Protein AF-A0A0K2SZH7-F1 (afdb_monomer_lite)

Organism: Lepeophtheirus salmonis (NCBI:txid72036)

Foldseek 3Di:
DVVVVVVVVVVVVVVVVVVVVVVVVVVVVVVVVVVVVVVVLLVFADWDFAADDDDPDPDAQAGPDIPDGRVVQADRRRNGGHRNDDDDDDDDDDDPDQWDFDDDPNHTPDIDHD

InterPro domains:
  IPR001073 C1q domain [PF00386] (51-101)
  IPR001073 C1q domain [PS50871] (40-114)
  IPR008983 Tumour necrosis factor-like domain superfamily [G3DSA:2.60.120.40] (30-111)
  IPR008983 Tumour necrosis factor-like domain superfamily [SSF49842] (45-97)

Radius of gyration: 28.58 Å; chains: 1; bounding box: 53×20×89 Å

pLDDT: mean 88.69, std 11.07, range [46.94, 97.81]

Structure (mmCIF, N/CA/C/O backbone):
data_AF-A0A0K2SZH7-F1
#
_entry.id   AF-A0A0K2SZH7-F1
#
loop_
_atom_site.group_PDB
_atom_site.id
_atom_site.type_symbol
_atom_site.label_atom_id
_atom_site.label_alt_id
_atom_site.label_comp_id
_atom_site.label_asym_id
_atom_site.label_entity_id
_atom_site.label_seq_id
_atom_site.pdbx_PDB_ins_code
_atom_site.Cartn_x
_atom_site.Cartn_y
_atom_site.Cartn_z
_atom_site.occupancy
_atom_site.B_iso_or_equiv
_atom_site.auth_seq_id
_atom_site.auth_comp_id
_atom_site.auth_asym_id
_atom_site.auth_atom_id
_atom_site.pdbx_PDB_model_num
ATOM 1 N N . MET A 1 1 ? -30.361 9.776 62.355 1.00 68.00 1 MET A N 1
ATOM 2 C CA . MET A 1 1 ? -29.701 8.596 61.750 1.00 68.00 1 MET A CA 1
ATOM 3 C C . MET A 1 1 ? -30.313 8.235 60.399 1.00 68.00 1 MET A C 1
ATOM 5 O O . MET A 1 1 ? -29.554 8.017 59.464 1.00 68.00 1 MET A O 1
ATOM 9 N N . ASP A 1 2 ? -31.639 8.270 60.244 1.00 86.50 2 ASP A N 1
ATOM 10 C CA . ASP A 1 2 ? -32.319 7.817 59.011 1.00 86.50 2 ASP A CA 1
ATOM 11 C C . ASP A 1 2 ? -32.003 8.641 57.754 1.00 86.50 2 ASP A C 1
ATOM 13 O O . ASP A 1 2 ? -31.808 8.087 56.674 1.00 86.50 2 ASP A O 1
ATOM 17 N N . SER A 1 3 ? -31.851 9.961 57.897 1.00 88.44 3 SER A N 1
ATOM 18 C CA . SER A 1 3 ? -31.442 10.850 56.794 1.00 88.44 3 SER A CA 1
ATOM 19 C C . SER A 1 3 ? -30.047 10.502 56.247 1.00 88.44 3 SER A C 1
ATOM 21 O O . SER A 1 3 ? -29.835 10.450 55.036 1.00 88.44 3 SER A O 1
ATOM 23 N N . VAL A 1 4 ? -29.106 10.153 57.133 1.00 93.31 4 VAL A N 1
ATOM 24 C CA . VAL A 1 4 ? -27.748 9.749 56.736 1.00 93.31 4 VAL A CA 1
ATOM 25 C C . VAL A 1 4 ? -27.783 8.416 55.987 1.00 93.31 4 VAL A C 1
ATOM 27 O O . VAL A 1 4 ? -27.143 8.279 54.946 1.00 93.31 4 VAL A O 1
ATOM 30 N N . LEU A 1 5 ? -28.573 7.452 56.466 1.00 94.19 5 LEU A N 1
ATOM 31 C CA . LEU A 1 5 ? -28.715 6.145 55.825 1.00 94.19 5 LEU A CA 1
ATOM 32 C C . LEU A 1 5 ? -29.365 6.250 54.433 1.00 94.19 5 LEU A C 1
ATOM 34 O O . LEU A 1 5 ? -28.914 5.600 53.488 1.00 94.19 5 LEU A O 1
ATOM 38 N N . SER A 1 6 ? -30.373 7.114 54.281 1.00 93.69 6 SER A N 1
ATOM 39 C CA . SER A 1 6 ? -31.002 7.410 52.987 1.00 93.69 6 SER A CA 1
ATOM 40 C C . SER A 1 6 ? -29.993 7.960 51.974 1.00 93.69 6 SER A C 1
ATOM 42 O O . SER A 1 6 ? -29.902 7.459 50.850 1.00 93.69 6 SER A O 1
ATOM 44 N N . ASN A 1 7 ? -29.171 8.928 52.389 1.00 95.81 7 ASN A N 1
ATOM 45 C CA . ASN A 1 7 ? -28.148 9.522 51.528 1.00 95.81 7 ASN A CA 1
ATOM 46 C C . ASN A 1 7 ? -27.097 8.492 51.090 1.00 95.81 7 ASN A C 1
ATOM 48 O O . ASN A 1 7 ? -26.725 8.446 49.918 1.00 95.81 7 ASN A O 1
ATOM 52 N N . VAL A 1 8 ? -26.655 7.616 52.000 1.00 96.50 8 VAL A N 1
ATOM 53 C CA . VAL A 1 8 ? -25.706 6.536 51.677 1.00 96.50 8 VAL A CA 1
ATOM 54 C C . VAL A 1 8 ? -26.286 5.587 50.623 1.00 96.50 8 VAL A C 1
ATOM 56 O O . VAL A 1 8 ? -25.605 5.254 49.650 1.00 96.50 8 VAL A O 1
ATOM 59 N N . ASN A 1 9 ? -27.553 5.193 50.756 1.00 95.44 9 ASN A N 1
ATOM 60 C CA . ASN A 1 9 ? -28.218 4.317 49.788 1.00 95.44 9 ASN A CA 1
ATOM 61 C C . ASN A 1 9 ? -28.370 4.980 48.411 1.00 95.44 9 ASN A C 1
ATOM 63 O O . ASN A 1 9 ? -28.159 4.338 47.375 1.00 95.44 9 ASN A O 1
ATOM 67 N N . GLN A 1 10 ? -28.695 6.274 48.388 1.00 96.06 10 GLN A N 1
ATOM 68 C CA . GLN A 1 10 ? -28.781 7.043 47.151 1.00 96.06 10 GLN A CA 1
ATOM 69 C C . GLN A 1 10 ? -27.419 7.136 46.448 1.00 96.06 10 GLN A C 1
ATOM 71 O O . GLN A 1 10 ? -27.320 6.802 45.265 1.00 96.06 10 GLN A O 1
ATOM 76 N N . LEU A 1 11 ? -26.353 7.467 47.181 1.00 96.38 11 LEU A N 1
ATOM 77 C CA . LEU A 1 11 ? -24.989 7.531 46.646 1.00 96.38 11 LEU A CA 1
ATOM 78 C C . LEU A 1 11 ? -24.521 6.182 46.086 1.00 96.38 11 LEU A C 1
ATOM 80 O O . LEU A 1 11 ? -23.883 6.118 45.034 1.00 96.38 11 LEU A O 1
ATOM 84 N N . GLN A 1 12 ? -24.873 5.073 46.737 1.00 96.69 12 GLN A N 1
ATOM 85 C CA . GLN A 1 12 ? -24.572 3.739 46.215 1.00 96.69 12 GLN A CA 1
ATOM 86 C C . GLN A 1 12 ? -25.313 3.448 44.903 1.00 96.69 12 GLN A C 1
ATOM 88 O O . GLN A 1 12 ? -24.746 2.836 43.989 1.00 96.69 12 GLN A O 1
ATOM 93 N N . LYS A 1 13 ? -26.570 3.889 44.782 1.00 97.25 13 LYS A N 1
ATOM 94 C CA . LYS A 1 13 ? -27.364 3.746 43.554 1.00 97.25 13 LYS A CA 1
ATOM 95 C C . LYS A 1 13 ? -26.763 4.561 42.407 1.00 97.25 13 LYS A C 1
ATOM 97 O O . LYS A 1 13 ? -26.618 4.035 41.300 1.00 97.25 13 LYS A O 1
ATOM 102 N N . GLU A 1 14 ? -26.362 5.797 42.680 1.00 97.56 14 GLU A N 1
ATOM 103 C CA . GLU A 1 14 ? -25.696 6.681 41.720 1.00 97.56 14 GLU A CA 1
ATOM 104 C C . GLU A 1 14 ? -24.325 6.132 41.306 1.00 97.56 14 GLU A C 1
ATOM 106 O O . GLU A 1 14 ? -24.044 6.037 40.113 1.00 97.56 14 GLU A O 1
ATOM 111 N N . SER A 1 15 ? -23.520 5.627 42.246 1.00 97.38 15 SER A N 1
ATOM 112 C CA . SER A 1 15 ? -22.238 4.972 41.947 1.00 97.38 15 SER A CA 1
ATOM 113 C C . SER A 1 15 ? -22.411 3.749 41.037 1.00 97.38 15 SER A C 1
ATOM 115 O O . SER A 1 15 ? -21.674 3.569 40.063 1.00 97.38 15 SER A O 1
ATOM 117 N N . LYS A 1 16 ? -23.435 2.919 41.284 1.00 97.56 16 LYS A N 1
ATOM 118 C CA . LYS A 1 16 ? -23.770 1.774 40.418 1.00 97.56 16 LYS A CA 1
ATOM 119 C C . LYS A 1 16 ? -24.224 2.203 39.025 1.00 97.56 16 LYS A C 1
ATOM 121 O O . LYS A 1 16 ? -24.005 1.458 38.069 1.00 97.56 16 LYS A O 1
ATOM 126 N N . LYS A 1 17 ? -24.907 3.344 38.902 1.00 97.69 17 LYS A N 1
ATOM 127 C CA . LYS A 1 17 ? -25.295 3.915 37.606 1.00 97.69 17 LYS A CA 1
ATOM 128 C C . LYS A 1 17 ? -24.064 4.442 36.867 1.00 97.69 17 LYS A C 1
ATOM 130 O O . LYS A 1 17 ? -23.777 3.954 35.783 1.00 97.69 17 LYS A O 1
ATOM 135 N N . CYS A 1 18 ? -23.258 5.274 37.519 1.00 97.31 18 CYS A N 1
ATOM 136 C CA . CYS A 1 18 ? -22.026 5.832 36.964 1.00 97.31 18 CYS A CA 1
ATOM 137 C C . CYS A 1 18 ? -21.053 4.742 36.471 1.00 97.31 18 CYS A C 1
ATOM 139 O O . CYS A 1 18 ? -20.528 4.822 35.365 1.00 97.31 18 CYS A O 1
ATOM 141 N N . LYS A 1 19 ? -20.883 3.639 37.217 1.00 97.50 19 LYS A N 1
ATOM 142 C CA . LYS A 1 19 ? -20.069 2.488 36.770 1.00 97.50 19 LYS A CA 1
ATOM 143 C C . LYS A 1 19 ? -20.627 1.756 35.545 1.00 97.50 19 LYS A C 1
ATOM 145 O O . LYS A 1 19 ? -19.880 1.057 34.861 1.00 97.50 19 LYS A O 1
ATOM 150 N N . ARG A 1 20 ? -21.939 1.804 35.305 1.00 97.31 20 ARG A N 1
ATOM 151 C CA . ARG A 1 20 ? -22.538 1.256 34.078 1.00 97.31 20 ARG A CA 1
ATOM 152 C C . ARG A 1 20 ? -22.262 2.195 32.915 1.00 97.31 20 ARG A C 1
ATOM 154 O O . ARG A 1 20 ? -21.702 1.741 31.927 1.00 97.31 20 ARG A O 1
ATOM 161 N N . ASP A 1 21 ? -22.530 3.480 33.095 1.00 97.31 21 ASP A N 1
ATOM 162 C CA . ASP A 1 21 ? -22.316 4.502 32.067 1.00 97.31 21 ASP A CA 1
ATOM 163 C C . ASP A 1 21 ? -20.838 4.548 31.632 1.00 97.31 21 ASP A C 1
ATOM 165 O O . ASP A 1 21 ? -20.540 4.515 30.443 1.00 97.31 21 ASP A O 1
ATOM 169 N N . LEU A 1 22 ? -19.894 4.457 32.579 1.00 97.38 22 LEU A N 1
ATOM 170 C CA . LEU A 1 22 ? -18.456 4.348 32.289 1.00 97.38 22 LEU A CA 1
ATOM 171 C C . LEU A 1 22 ? -18.092 3.133 31.426 1.00 97.38 22 LEU A C 1
ATOM 173 O O . LEU A 1 22 ? -17.178 3.212 30.606 1.00 97.38 22 LEU A O 1
ATOM 177 N N . ARG A 1 23 ? -18.772 1.995 31.611 1.00 97.12 23 ARG A N 1
ATOM 178 C CA . ARG A 1 23 ? -18.525 0.797 30.796 1.00 97.12 23 ARG A CA 1
ATOM 179 C C . ARG A 1 23 ? -19.015 0.988 29.368 1.00 97.12 23 ARG A C 1
ATOM 181 O O . ARG A 1 23 ? -18.296 0.599 28.455 1.00 97.12 23 ARG A O 1
ATOM 188 N N . PHE A 1 24 ? -20.176 1.615 29.190 1.00 96.69 24 PHE A N 1
ATOM 189 C CA . PHE A 1 24 ? -20.691 1.959 27.865 1.00 96.69 24 PHE A CA 1
ATOM 190 C C . PHE A 1 24 ? -19.773 2.951 27.152 1.00 96.69 24 PHE A C 1
ATOM 192 O O . PHE A 1 24 ? -19.307 2.657 26.061 1.00 96.69 24 PHE A O 1
ATOM 199 N N . ILE A 1 25 ? -19.376 4.036 27.822 1.00 97.50 25 ILE A N 1
ATOM 200 C CA . ILE A 1 25 ? -18.447 5.027 27.254 1.00 97.50 25 ILE A CA 1
ATOM 201 C C . ILE A 1 25 ? -17.121 4.374 26.839 1.00 97.50 25 ILE A C 1
ATOM 203 O O . ILE A 1 25 ? -16.552 4.704 25.800 1.00 97.50 25 ILE A O 1
ATOM 207 N N . LYS A 1 26 ? -16.609 3.430 27.637 1.00 97.81 26 LYS A N 1
ATOM 208 C CA . LYS A 1 26 ? -15.378 2.708 27.295 1.00 97.81 26 LYS A CA 1
ATOM 209 C C . LYS A 1 26 ? -15.557 1.799 26.076 1.00 97.81 26 LYS A C 1
ATOM 211 O O . LYS A 1 26 ? -14.626 1.697 25.281 1.00 97.81 26 LYS A O 1
ATOM 216 N N . ALA A 1 27 ? -16.710 1.147 25.940 1.00 97.31 27 ALA A N 1
ATOM 217 C CA . ALA A 1 27 ? -17.033 0.349 24.761 1.00 97.31 27 ALA A CA 1
ATOM 218 C C . ALA A 1 27 ? -17.108 1.238 23.510 1.00 97.31 27 ALA A C 1
ATOM 220 O O . ALA A 1 27 ? -16.348 1.011 22.572 1.00 97.31 27 ALA A O 1
ATOM 221 N N . ASP A 1 28 ? -17.878 2.327 23.564 1.00 97.25 28 ASP A N 1
ATOM 222 C CA . ASP A 1 28 ? -18.004 3.283 22.459 1.00 97.25 28 ASP A CA 1
ATOM 223 C C . ASP A 1 28 ? -16.643 3.877 22.066 1.00 97.25 28 ASP A C 1
ATOM 225 O O . ASP A 1 28 ? -16.315 3.999 20.887 1.00 97.25 28 ASP A O 1
ATOM 229 N N . SER A 1 29 ? -15.792 4.203 23.047 1.00 97.00 29 SER A N 1
ATOM 230 C CA . SER A 1 29 ? -14.440 4.709 22.787 1.00 97.00 29 SER A CA 1
ATOM 231 C C . SER A 1 29 ? -13.569 3.695 22.040 1.00 97.00 29 SER A C 1
ATOM 233 O O . SER A 1 29 ? -12.799 4.079 21.157 1.00 97.00 29 SER A O 1
ATOM 235 N N . ASN A 1 30 ? -13.682 2.407 22.369 1.00 97.25 30 ASN A N 1
ATOM 236 C CA . ASN A 1 30 ? -12.955 1.358 21.661 1.00 97.25 30 ASN A CA 1
ATOM 237 C C . ASN A 1 30 ? -13.461 1.200 20.223 1.00 97.25 30 ASN A C 1
ATOM 239 O O . ASN A 1 30 ? -12.643 1.073 19.312 1.00 97.25 30 ASN A O 1
ATOM 243 N N . ASP A 1 31 ? -14.773 1.279 20.009 1.00 96.56 31 ASP A N 1
ATOM 244 C CA . ASP A 1 31 ? -15.371 1.192 18.675 1.00 96.56 31 ASP A CA 1
ATOM 245 C C . ASP A 1 31 ? -14.969 2.386 17.800 1.00 96.56 31 ASP A C 1
ATOM 247 O O . ASP A 1 31 ? -14.574 2.213 16.643 1.00 96.56 31 ASP A O 1
ATOM 251 N N . ILE A 1 32 ? -14.958 3.595 18.370 1.00 96.38 32 ILE A N 1
ATOM 252 C CA . ILE A 1 32 ? -14.466 4.809 17.704 1.00 96.38 32 ILE A CA 1
ATOM 253 C C . ILE A 1 32 ? -12.994 4.650 17.313 1.00 96.38 32 ILE A C 1
ATOM 255 O O . ILE A 1 32 ? -12.623 4.960 16.180 1.00 96.38 32 ILE A O 1
ATOM 259 N N . LYS A 1 33 ? -12.149 4.130 18.213 1.00 96.31 33 LYS A N 1
ATOM 260 C CA . LYS A 1 33 ? -10.732 3.869 17.912 1.00 96.31 33 LYS A CA 1
ATOM 261 C C . LYS A 1 33 ? -10.568 2.850 16.790 1.00 96.31 33 LYS A C 1
ATOM 263 O O . LYS A 1 33 ? -9.779 3.075 15.877 1.00 96.31 33 LYS A O 1
ATOM 268 N N . ALA A 1 34 ? -11.328 1.758 16.821 1.00 94.31 34 ALA A N 1
ATOM 269 C CA . ALA A 1 34 ? -11.283 0.743 15.774 1.00 94.31 34 ALA A CA 1
ATOM 270 C C . ALA A 1 34 ? -11.711 1.315 14.412 1.00 94.31 34 ALA A C 1
ATOM 272 O O . ALA A 1 34 ? -11.067 1.050 13.392 1.00 94.31 34 ALA A O 1
ATOM 273 N N . HIS A 1 35 ? -12.761 2.141 14.390 1.00 92.12 35 HIS A N 1
ATOM 274 C CA . HIS A 1 35 ? -13.193 2.835 13.181 1.00 92.12 35 HIS A CA 1
ATOM 275 C C . HIS A 1 35 ? -12.113 3.790 12.660 1.00 92.12 35 HIS A C 1
ATOM 277 O O . HIS A 1 35 ? -11.813 3.781 11.465 1.00 92.12 35 HIS A O 1
ATOM 283 N N . TYR A 1 36 ? -11.506 4.578 13.549 1.00 88.75 36 TYR A N 1
ATOM 284 C CA . TYR A 1 36 ? -10.444 5.516 13.200 1.00 88.75 36 TYR A CA 1
ATOM 285 C C . TYR A 1 36 ? -9.238 4.802 12.585 1.00 88.75 36 TYR A C 1
ATOM 287 O O . TYR A 1 36 ? -8.818 5.163 11.489 1.00 88.75 36 TYR A O 1
ATOM 295 N N . GLU A 1 37 ? -8.738 3.735 13.214 1.00 88.94 37 GLU A N 1
ATOM 296 C CA . GLU A 1 37 ? -7.608 2.961 12.682 1.00 88.94 37 GLU A CA 1
ATOM 297 C C . GLU A 1 37 ? -7.916 2.345 11.316 1.00 88.94 37 GLU A C 1
ATOM 299 O O . GLU A 1 37 ? -7.067 2.329 10.422 1.00 88.94 37 GLU A O 1
ATOM 304 N N . LYS A 1 38 ? -9.152 1.878 11.112 1.00 85.25 38 LYS A N 1
ATOM 305 C CA . LYS A 1 38 ? -9.588 1.367 9.810 1.00 85.25 38 LYS A CA 1
ATOM 306 C C . LYS A 1 38 ? -9.555 2.452 8.731 1.00 85.25 38 LYS A C 1
ATOM 308 O O . LYS A 1 38 ? -9.129 2.167 7.615 1.00 85.25 38 LYS A O 1
ATOM 313 N N . GLN A 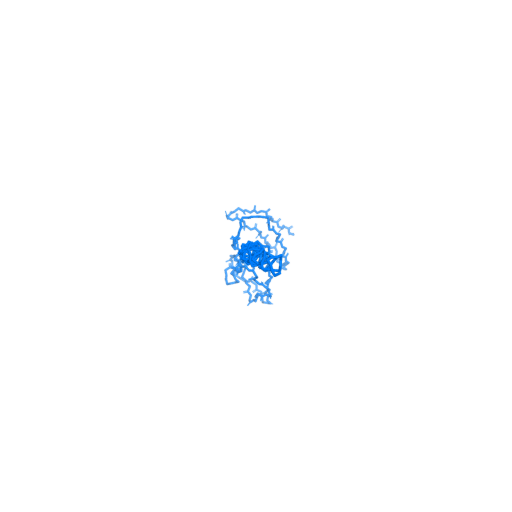1 39 ? -10.010 3.669 9.032 1.00 83.56 39 GLN A N 1
ATOM 314 C CA . GLN A 1 39 ? -9.982 4.779 8.071 1.00 83.56 39 GLN A CA 1
ATOM 315 C C . GLN A 1 39 ? -8.560 5.295 7.841 1.00 83.56 39 GLN A C 1
ATOM 317 O O . GLN A 1 39 ? -8.183 5.521 6.694 1.00 83.56 39 GLN A O 1
ATOM 322 N N . ARG A 1 40 ? -7.748 5.410 8.898 1.00 82.56 40 ARG A N 1
ATOM 323 C CA . ARG A 1 40 ? -6.343 5.826 8.814 1.00 82.56 40 ARG A CA 1
ATOM 324 C C . ARG A 1 40 ? -5.561 4.935 7.849 1.00 82.56 40 ARG A C 1
ATOM 326 O O . ARG A 1 40 ? -4.963 5.440 6.905 1.00 82.56 40 ARG A O 1
ATOM 333 N N . LYS A 1 41 ? -5.699 3.609 7.974 1.00 77.62 41 LYS A N 1
ATOM 334 C CA . LYS A 1 41 ? -5.076 2.639 7.054 1.00 77.62 41 LYS A CA 1
ATOM 335 C C . LYS A 1 41 ? -5.500 2.782 5.589 1.00 77.62 41 LYS A C 1
ATOM 337 O O . LYS A 1 41 ? -4.777 2.327 4.710 1.00 77.62 41 LYS A O 1
ATOM 342 N N . ARG A 1 42 ? -6.671 3.364 5.303 1.00 76.00 42 ARG A N 1
ATOM 343 C CA . ARG A 1 42 ? -7.108 3.633 3.920 1.00 76.00 42 ARG A CA 1
ATOM 344 C C . ARG A 1 42 ? -6.446 4.871 3.325 1.00 76.00 42 ARG A C 1
ATOM 346 O O . ARG A 1 42 ? -6.323 4.940 2.108 1.00 76.00 42 ARG A O 1
ATOM 353 N N . LEU A 1 43 ? -6.077 5.835 4.164 1.00 77.19 43 LEU A N 1
ATOM 354 C CA . LEU A 1 43 ? -5.423 7.079 3.753 1.00 77.19 43 LEU A CA 1
ATOM 355 C C . LEU A 1 43 ? -3.906 6.907 3.607 1.00 77.19 43 LEU A C 1
ATOM 357 O O . LEU A 1 43 ? -3.276 7.634 2.847 1.00 77.19 43 LEU A O 1
ATOM 361 N N . GLU A 1 44 ? -3.330 5.918 4.285 1.00 85.50 44 GLU A N 1
ATOM 362 C CA . GLU A 1 44 ? -1.900 5.597 4.247 1.00 85.50 44 GLU A CA 1
ATOM 363 C C . GLU A 1 44 ? -1.555 4.673 3.072 1.00 85.50 44 GLU A C 1
ATOM 365 O O . GLU A 1 44 ? -1.029 3.578 3.251 1.00 85.50 44 GLU A O 1
ATOM 370 N N . VAL A 1 45 ? -1.880 5.106 1.850 1.00 92.44 45 VAL A N 1
ATOM 371 C CA . VAL A 1 45 ? -1.409 4.442 0.628 1.00 92.44 45 VAL A CA 1
ATOM 372 C C . VAL A 1 45 ? -0.482 5.390 -0.107 1.00 92.44 45 VAL A C 1
ATOM 374 O O . VAL A 1 45 ? -0.924 6.290 -0.819 1.00 92.44 45 VAL A O 1
ATOM 377 N N . ILE A 1 46 ? 0.814 5.180 0.085 1.00 94.50 46 ILE A N 1
ATOM 378 C CA . ILE A 1 46 ? 1.874 5.957 -0.543 1.00 94.50 46 ILE A CA 1
ATOM 379 C C . ILE A 1 46 ? 3.005 5.016 -0.929 1.00 94.50 46 ILE A C 1
ATOM 381 O O . ILE A 1 46 ? 3.413 4.153 -0.152 1.00 94.50 46 ILE A O 1
ATOM 385 N N . PHE A 1 47 ? 3.520 5.194 -2.137 1.00 95.69 47 PHE A N 1
ATOM 386 C CA . PHE A 1 47 ? 4.700 4.484 -2.588 1.00 95.69 47 PHE A CA 1
ATOM 387 C C . PHE A 1 47 ? 5.655 5.445 -3.284 1.00 95.69 47 PHE A C 1
ATOM 389 O O . PHE A 1 47 ? 5.237 6.436 -3.880 1.00 95.69 47 PHE A O 1
ATOM 396 N N . ASP A 1 48 ? 6.933 5.111 -3.209 1.00 96.75 48 ASP A N 1
ATOM 397 C CA . ASP A 1 48 ? 7.991 5.715 -4.003 1.00 96.75 48 ASP A CA 1
ATOM 398 C C . ASP A 1 48 ? 9.037 4.637 -4.272 1.00 96.75 48 ASP A C 1
ATOM 400 O O . ASP A 1 48 ? 9.336 3.810 -3.399 1.00 96.75 48 ASP A O 1
ATOM 404 N N . ALA A 1 49 ? 9.553 4.608 -5.491 1.00 96.88 49 ALA A N 1
ATOM 405 C CA . ALA A 1 49 ? 10.473 3.585 -5.938 1.00 96.88 49 ALA A CA 1
ATOM 406 C C . ALA A 1 49 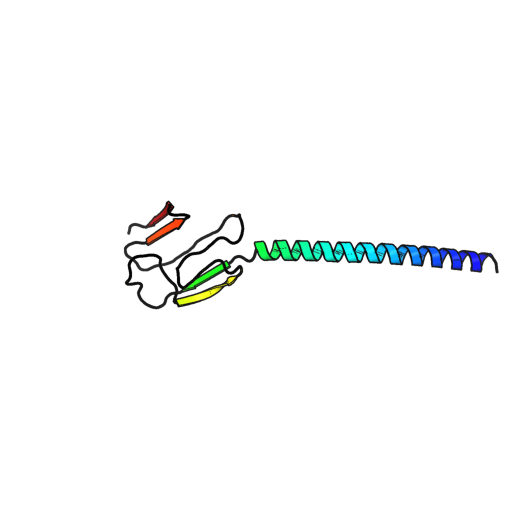? 11.444 4.137 -6.970 1.00 96.88 49 ALA A C 1
ATOM 408 O O . ALA A 1 49 ? 11.109 4.966 -7.815 1.00 96.88 49 ALA A O 1
ATOM 409 N N . VAL A 1 50 ? 12.667 3.632 -6.895 1.00 96.12 50 VAL A N 1
ATOM 410 C CA . VAL A 1 50 ? 13.791 4.119 -7.677 1.00 96.12 50 VAL A CA 1
ATOM 411 C C . VAL A 1 50 ? 14.502 2.964 -8.358 1.00 96.12 50 VAL A C 1
ATOM 413 O O . VAL A 1 50 ? 14.523 1.819 -7.888 1.00 96.12 50 VAL A O 1
ATOM 416 N N . ARG A 1 51 ? 15.096 3.295 -9.495 1.00 94.25 51 ARG A N 1
ATOM 417 C CA . ARG A 1 51 ? 15.990 2.435 -10.251 1.00 94.25 51 ARG A CA 1
ATOM 418 C C . ARG A 1 51 ? 17.243 3.242 -10.557 1.00 94.25 51 ARG A C 1
ATOM 420 O O . ARG A 1 51 ? 17.125 4.384 -10.993 1.00 94.25 51 ARG A O 1
ATOM 427 N N . TYR A 1 52 ? 18.412 2.664 -10.307 1.00 93.31 52 TYR A N 1
ATOM 428 C CA . TYR A 1 52 ? 19.690 3.339 -10.529 1.00 93.31 52 TYR A CA 1
ATOM 429 C C . TYR A 1 52 ? 20.345 2.927 -11.847 1.00 93.31 52 TYR A C 1
ATOM 431 O O . TYR A 1 52 ? 21.109 3.703 -12.412 1.00 93.31 52 TYR A O 1
ATOM 439 N N . GLN A 1 53 ? 20.046 1.722 -12.334 1.00 91.44 53 GLN A N 1
ATOM 440 C CA . GLN A 1 53 ? 20.592 1.195 -13.583 1.00 91.44 53 GLN A CA 1
ATOM 441 C C . GLN A 1 53 ? 19.625 1.366 -14.751 1.00 91.44 53 GLN A C 1
ATOM 443 O O . GLN A 1 53 ? 18.406 1.460 -14.575 1.00 91.44 53 GLN A O 1
ATOM 448 N N . ASP A 1 54 ? 20.164 1.309 -15.964 1.00 90.25 54 ASP A N 1
ATOM 449 C CA . ASP A 1 54 ? 19.358 1.357 -17.177 1.00 90.25 54 ASP A CA 1
ATOM 450 C C . ASP A 1 54 ? 18.311 0.236 -17.201 1.00 90.25 54 ASP A C 1
ATOM 452 O O . ASP A 1 54 ? 18.500 -0.878 -16.692 1.00 90.25 54 ASP A O 1
ATOM 456 N N . PHE A 1 55 ? 17.156 0.554 -17.776 1.00 88.56 55 PHE A N 1
ATOM 457 C CA . PHE A 1 55 ? 16.098 -0.408 -18.042 1.00 88.56 55 PHE A CA 1
ATOM 458 C C . PHE A 1 55 ? 16.184 -0.818 -19.512 1.00 88.56 55 PHE A C 1
ATOM 460 O O . PHE A 1 55 ? 15.764 -0.081 -20.400 1.00 88.56 55 PHE A O 1
ATOM 467 N N . THR A 1 56 ? 16.800 -1.971 -19.764 1.00 84.12 56 THR A N 1
ATOM 468 C CA . THR A 1 56 ? 17.173 -2.426 -21.114 1.00 84.12 56 THR A CA 1
ATOM 469 C C . THR A 1 56 ? 16.233 -3.481 -21.690 1.00 84.12 56 THR A C 1
ATOM 471 O O . THR A 1 56 ? 16.420 -3.915 -22.825 1.00 84.12 56 THR A O 1
ATOM 474 N N . CYS A 1 57 ? 15.227 -3.918 -20.929 1.00 77.88 57 CYS A N 1
ATOM 475 C CA . CYS A 1 57 ? 14.254 -4.899 -21.386 1.00 77.88 57 CYS A CA 1
ATOM 476 C C . CYS A 1 57 ? 12.962 -4.241 -21.883 1.00 77.88 57 CYS A C 1
ATOM 478 O O . CYS A 1 57 ? 12.595 -3.135 -21.494 1.00 77.88 57 CYS A O 1
ATOM 480 N N . ASN A 1 58 ? 12.247 -4.959 -22.748 1.00 79.69 58 ASN A N 1
ATOM 481 C CA . ASN A 1 58 ? 10.898 -4.580 -23.146 1.00 79.69 58 ASN A CA 1
ATOM 482 C C . ASN A 1 58 ? 9.908 -5.061 -22.081 1.00 79.69 58 ASN A C 1
ATOM 484 O O . ASN A 1 58 ? 9.938 -6.230 -21.696 1.00 79.69 58 ASN A O 1
ATOM 488 N N . GLY A 1 59 ? 9.006 -4.185 -21.641 1.00 85.81 59 GLY A N 1
ATOM 489 C CA . GLY A 1 59 ? 7.944 -4.542 -20.703 1.00 85.81 59 GLY A CA 1
ATOM 490 C C . GLY A 1 59 ? 7.706 -3.480 -19.637 1.00 85.81 59 GLY A C 1
ATOM 491 O O . GLY A 1 59 ? 7.983 -2.299 -19.844 1.00 85.81 59 GLY A O 1
ATOM 492 N N . ASN A 1 60 ? 7.164 -3.916 -18.501 1.00 89.75 60 ASN A N 1
ATOM 493 C CA . ASN A 1 60 ? 6.890 -3.040 -17.368 1.00 89.75 60 ASN A CA 1
ATOM 494 C C . ASN A 1 60 ? 8.197 -2.589 -16.714 1.00 89.75 60 ASN A C 1
ATOM 496 O O . ASN A 1 60 ? 9.040 -3.424 -16.389 1.00 89.75 60 ASN A O 1
ATOM 500 N N . LEU A 1 61 ? 8.327 -1.283 -16.476 1.00 90.31 61 LEU A N 1
ATOM 501 C CA . LEU A 1 61 ? 9.461 -0.709 -15.759 1.00 90.31 61 LEU A CA 1
ATOM 502 C C . LEU A 1 61 ? 9.513 -1.254 -14.328 1.00 90.31 61 LEU A C 1
ATOM 504 O O . LEU A 1 61 ? 8.607 -1.006 -13.536 1.00 90.31 61 LEU A O 1
ATOM 508 N N . THR A 1 62 ? 10.581 -1.973 -13.997 1.00 94.56 62 THR A N 1
ATOM 509 C CA . THR A 1 62 ? 10.817 -2.521 -12.655 1.00 94.56 62 THR A CA 1
ATOM 510 C C . THR A 1 62 ? 11.761 -1.634 -11.853 1.00 94.56 62 THR A C 1
ATOM 512 O O . THR A 1 62 ? 12.574 -0.889 -12.407 1.00 94.56 62 THR A O 1
ATOM 515 N N . TYR A 1 63 ? 11.682 -1.738 -10.531 1.00 95.44 63 TYR A N 1
ATOM 516 C CA . TYR A 1 63 ? 12.447 -0.909 -9.605 1.00 95.44 63 TYR A CA 1
ATOM 517 C C . TYR A 1 63 ? 13.394 -1.764 -8.772 1.00 95.44 63 TYR A C 1
ATOM 519 O O . TYR A 1 63 ? 13.090 -2.903 -8.426 1.00 95.44 63 TYR A O 1
ATOM 527 N N . GLU A 1 64 ? 14.547 -1.199 -8.434 1.00 95.94 64 GLU A N 1
ATOM 528 C CA . GLU A 1 64 ? 15.550 -1.876 -7.607 1.00 95.94 64 GLU A CA 1
ATOM 529 C C . GLU A 1 64 ? 15.259 -1.687 -6.120 1.00 95.94 64 GLU A C 1
ATOM 531 O O . GLU A 1 64 ? 15.575 -2.550 -5.303 1.00 95.94 64 GLU A O 1
ATOM 536 N N . LYS A 1 65 ? 14.644 -0.555 -5.761 1.00 96.00 65 LYS A N 1
ATOM 537 C CA . LYS A 1 65 ? 14.364 -0.207 -4.373 1.00 96.00 65 LYS A CA 1
ATOM 538 C C . LYS A 1 65 ? 13.043 0.538 -4.242 1.00 96.00 65 LYS A C 1
ATOM 540 O O . LYS A 1 65 ? 12.775 1.468 -4.996 1.00 96.00 65 LYS A O 1
ATOM 545 N N . SER A 1 66 ? 12.269 0.177 -3.221 1.00 96.56 66 SER A N 1
ATOM 546 C CA . SER A 1 66 ? 11.185 1.018 -2.707 1.00 96.56 66 SER A CA 1
ATOM 547 C C . SER A 1 66 ? 11.742 1.941 -1.624 1.00 96.56 66 SER A C 1
ATOM 549 O O . SER A 1 66 ? 12.421 1.473 -0.708 1.00 96.56 66 SER A O 1
ATOM 551 N N . ILE A 1 67 ? 11.468 3.237 -1.724 1.00 96.94 67 ILE A N 1
ATOM 552 C CA . ILE A 1 67 ? 11.755 4.217 -0.669 1.00 96.94 67 ILE A CA 1
ATOM 553 C C . ILE A 1 67 ? 10.644 4.181 0.385 1.00 96.94 67 ILE A C 1
ATOM 555 O O . ILE A 1 67 ? 10.927 4.157 1.579 1.00 96.94 67 ILE A O 1
ATOM 559 N N . VAL A 1 68 ? 9.390 4.092 -0.065 1.00 95.44 68 VAL A N 1
ATOM 560 C CA . VAL A 1 68 ? 8.205 3.853 0.770 1.00 95.44 68 VAL A CA 1
ATOM 561 C C . VAL A 1 68 ? 7.224 2.948 0.019 1.00 95.44 68 VAL A C 1
ATOM 563 O O . VAL A 1 68 ? 7.229 2.932 -1.214 1.00 95.44 68 VAL A O 1
ATOM 566 N N . ASN A 1 69 ? 6.426 2.161 0.743 1.00 95.06 69 ASN A N 1
ATOM 567 C CA . ASN A 1 69 ? 5.375 1.299 0.183 1.00 95.06 69 ASN A CA 1
ATOM 568 C C . ASN A 1 69 ? 4.261 1.037 1.211 1.00 95.06 69 ASN A C 1
ATOM 570 O O . ASN A 1 69 ? 3.892 -0.107 1.485 1.00 95.06 69 ASN A O 1
ATOM 574 N N . GLU A 1 70 ? 3.753 2.101 1.829 1.00 94.31 70 GLU A N 1
ATOM 575 C CA . GLU A 1 70 ? 2.652 1.983 2.783 1.00 94.31 70 GLU A CA 1
ATOM 576 C C . GLU A 1 70 ? 1.379 1.533 2.063 1.00 94.31 70 GLU A C 1
ATOM 578 O O . GLU A 1 70 ? 1.052 1.977 0.958 1.00 94.31 70 GLU A O 1
ATOM 583 N N . GLY A 1 71 ? 0.683 0.576 2.673 1.00 90.50 71 GLY A N 1
ATOM 584 C CA . GLY A 1 71 ? -0.424 -0.137 2.038 1.00 90.50 71 GLY A CA 1
ATOM 585 C C . GLY A 1 71 ? 0.005 -1.269 1.093 1.00 90.50 71 GLY A C 1
ATOM 586 O O . GLY A 1 71 ? -0.873 -1.964 0.586 1.00 90.50 71 GLY A O 1
ATOM 587 N N . ASN A 1 72 ? 1.314 -1.496 0.899 1.00 91.94 72 ASN A N 1
ATOM 588 C CA . ASN A 1 72 ? 1.896 -2.600 0.120 1.00 91.94 72 ASN A CA 1
ATOM 589 C C . ASN A 1 72 ? 1.319 -2.739 -1.301 1.00 91.94 72 ASN A C 1
ATOM 591 O O . ASN A 1 72 ? 1.116 -3.848 -1.799 1.00 91.94 72 ASN A O 1
ATOM 595 N N . GLY A 1 73 ? 1.014 -1.610 -1.946 1.00 94.06 73 GLY A N 1
ATOM 596 C CA . GLY A 1 73 ? 0.388 -1.595 -3.267 1.00 94.06 73 GLY A CA 1
ATOM 597 C C . GLY A 1 73 ? 1.372 -1.817 -4.417 1.00 94.06 73 GLY A C 1
ATOM 598 O O . GLY A 1 73 ? 0.988 -2.380 -5.441 1.00 94.06 73 GLY A O 1
ATOM 599 N N . LEU A 1 74 ? 2.633 -1.389 -4.276 1.00 96.75 74 LEU A N 1
ATOM 600 C CA . LEU A 1 74 ? 3.638 -1.521 -5.332 1.00 96.75 74 LEU A CA 1
ATOM 601 C C . LEU A 1 74 ? 4.396 -2.848 -5.215 1.00 96.75 74 LEU A C 1
ATOM 603 O O . LEU A 1 74 ? 4.978 -3.150 -4.174 1.00 96.75 74 LEU A O 1
ATOM 607 N N . ASN A 1 75 ? 4.486 -3.593 -6.315 1.00 96.88 75 ASN A N 1
ATOM 608 C CA . ASN A 1 75 ? 5.430 -4.697 -6.456 1.00 96.88 75 ASN A CA 1
ATOM 609 C C . ASN A 1 75 ? 6.619 -4.257 -7.328 1.00 96.88 75 ASN A C 1
ATOM 611 O O . ASN A 1 75 ? 6.517 -4.217 -8.555 1.00 96.88 75 ASN A O 1
ATOM 615 N N . VAL A 1 76 ? 7.758 -3.969 -6.690 1.00 95.69 76 VAL A N 1
ATOM 616 C CA . VAL A 1 76 ? 8.970 -3.441 -7.349 1.00 95.69 76 VAL A CA 1
ATOM 617 C C . VAL A 1 76 ? 9.537 -4.366 -8.430 1.00 9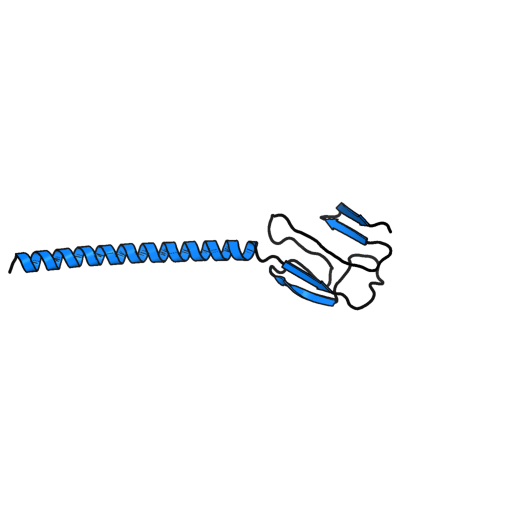5.69 76 VAL A C 1
ATOM 619 O O . VAL A 1 76 ? 9.991 -3.883 -9.465 1.00 95.69 76 VAL A O 1
ATOM 622 N N . THR A 1 77 ? 9.425 -5.685 -8.247 1.00 94.88 77 THR A N 1
ATOM 623 C CA . THR A 1 77 ? 9.914 -6.694 -9.200 1.00 94.88 77 THR A CA 1
ATOM 624 C C . THR A 1 77 ? 9.092 -6.717 -10.484 1.00 94.88 77 THR A C 1
ATOM 626 O O . THR A 1 77 ? 9.608 -7.073 -11.536 1.00 94.88 77 THR A O 1
ATOM 629 N N . THR A 1 78 ? 7.814 -6.343 -10.412 1.00 94.69 78 THR A N 1
ATOM 630 C CA . THR A 1 78 ? 6.906 -6.327 -11.575 1.00 94.69 78 THR A CA 1
ATOM 631 C C . THR A 1 78 ? 6.641 -4.928 -12.127 1.00 94.69 78 THR A C 1
ATOM 633 O O . THR A 1 78 ? 6.110 -4.807 -13.230 1.00 94.69 78 THR A O 1
ATOM 636 N N . GLY A 1 79 ? 6.957 -3.877 -11.362 1.00 93.38 79 GLY A N 1
ATOM 637 C CA . GLY A 1 79 ? 6.610 -2.494 -11.698 1.00 93.38 79 GLY A CA 1
ATOM 638 C C . GLY A 1 79 ? 5.128 -2.152 -11.536 1.00 93.38 79 GLY A C 1
ATOM 639 O O . GLY A 1 79 ? 4.710 -1.050 -11.884 1.00 93.38 79 GLY A O 1
ATOM 640 N N . VAL A 1 80 ? 4.310 -3.087 -11.047 1.00 95.06 80 VAL A N 1
ATOM 641 C CA . VAL A 1 80 ? 2.854 -2.932 -10.993 1.00 95.06 80 VAL A CA 1
ATOM 642 C C . VAL A 1 80 ? 2.432 -2.419 -9.626 1.00 95.06 80 VAL A C 1
ATOM 644 O O . VAL A 1 80 ? 2.724 -3.031 -8.597 1.00 95.06 80 VAL A O 1
ATOM 647 N N . PHE A 1 81 ? 1.687 -1.316 -9.627 1.00 95.62 81 PHE A N 1
ATOM 648 C CA . PHE A 1 81 ? 0.921 -0.870 -8.472 1.00 95.62 81 PHE A CA 1
ATOM 649 C C . PHE A 1 81 ? -0.506 -1.422 -8.546 1.00 95.62 81 PHE A C 1
ATOM 651 O O . PHE A 1 81 ? -1.223 -1.185 -9.519 1.00 95.62 81 PHE A O 1
ATOM 658 N N . THR A 1 82 ? -0.930 -2.134 -7.503 1.00 95.00 82 THR A N 1
ATOM 659 C CA . THR A 1 82 ? -2.309 -2.596 -7.326 1.00 95.00 82 THR A CA 1
ATOM 660 C C . THR A 1 82 ? -2.971 -1.761 -6.242 1.00 95.00 82 THR A C 1
ATOM 662 O O . THR A 1 82 ? -2.550 -1.797 -5.089 1.00 95.00 82 THR A O 1
ATOM 665 N N . ALA A 1 83 ? -4.018 -1.016 -6.600 1.00 92.31 83 ALA A N 1
ATOM 666 C CA . ALA A 1 83 ? -4.749 -0.188 -5.648 1.00 92.31 83 ALA A CA 1
ATOM 667 C C . ALA A 1 83 ? -5.388 -1.063 -4.547 1.00 92.31 83 ALA A C 1
ATOM 669 O O . ALA A 1 83 ? -6.282 -1.858 -4.854 1.00 92.31 83 ALA A O 1
ATOM 670 N N . PRO A 1 84 ? -4.985 -0.923 -3.269 1.00 91.19 84 PRO A N 1
ATOM 671 C CA . PRO A 1 84 ? -5.530 -1.743 -2.186 1.00 91.19 84 PRO A CA 1
ATOM 672 C C . PRO A 1 84 ? -6.966 -1.343 -1.819 1.00 91.19 84 PRO A C 1
ATOM 674 O O . PRO A 1 84 ? -7.719 -2.138 -1.256 1.00 91.19 84 PRO A O 1
ATOM 677 N N . TYR A 1 85 ? -7.369 -0.112 -2.150 1.00 88.88 85 TYR A N 1
ATOM 678 C CA . TYR A 1 85 ? -8.699 0.417 -1.877 1.00 88.88 85 TYR A CA 1
ATOM 679 C C . TYR A 1 85 ? -9.253 1.156 -3.097 1.00 88.88 85 TYR A C 1
ATOM 681 O O . TYR A 1 85 ? -8.524 1.663 -3.943 1.00 88.88 85 TYR A O 1
ATOM 689 N N . LYS A 1 86 ? -10.582 1.254 -3.180 1.00 86.81 86 LYS A N 1
ATOM 690 C CA . LYS A 1 86 ? -11.243 2.103 -4.177 1.00 86.81 86 LYS A CA 1
ATOM 691 C C . LYS A 1 86 ? -11.051 3.572 -3.800 1.00 86.81 86 LYS A C 1
ATOM 693 O O . LYS A 1 86 ? -11.361 3.948 -2.666 1.00 86.81 86 LYS A O 1
ATOM 698 N N . GLY A 1 87 ? -10.595 4.383 -4.747 1.00 87.69 87 GLY A N 1
ATOM 699 C CA . GLY A 1 87 ? -10.354 5.807 -4.543 1.00 87.69 87 GLY A CA 1
ATOM 700 C C . GLY A 1 87 ? -9.607 6.443 -5.709 1.00 87.69 87 GLY A C 1
ATOM 701 O O . GLY A 1 87 ? -9.424 5.822 -6.757 1.00 87.69 87 GLY A O 1
ATOM 702 N N . PHE A 1 88 ? -9.184 7.685 -5.503 1.00 88.25 88 PHE A N 1
ATOM 703 C CA . PHE A 1 88 ? -8.348 8.424 -6.439 1.00 88.25 88 PHE A CA 1
ATOM 704 C C . PHE A 1 88 ? -6.881 8.306 -6.033 1.00 88.25 88 PHE A C 1
ATOM 706 O O . PHE A 1 88 ? -6.559 8.369 -4.848 1.00 88.25 88 PHE A O 1
ATOM 713 N N . TYR A 1 89 ? -6.011 8.158 -7.028 1.00 90.88 89 TYR A N 1
ATOM 714 C CA . TYR A 1 89 ? -4.571 8.013 -6.852 1.00 90.88 89 TYR A CA 1
ATOM 715 C C . TYR A 1 89 ? -3.843 8.994 -7.765 1.00 90.88 89 TYR A C 1
ATOM 717 O O . TYR A 1 89 ? -4.254 9.202 -8.908 1.00 90.88 89 TYR A O 1
ATOM 725 N N . LEU A 1 90 ? -2.758 9.576 -7.261 1.00 91.25 90 LEU A N 1
ATOM 726 C CA . LEU A 1 90 ? -1.853 10.416 -8.034 1.00 91.25 90 LEU A CA 1
ATOM 727 C C . LEU A 1 90 ? -0.600 9.608 -8.368 1.00 91.25 90 LEU A C 1
ATOM 729 O O . LEU A 1 90 ? 0.051 9.083 -7.470 1.00 91.25 90 LEU A O 1
ATOM 733 N N . PHE A 1 91 ? -0.251 9.553 -9.651 1.00 92.62 91 PHE A N 1
ATOM 734 C CA . PHE A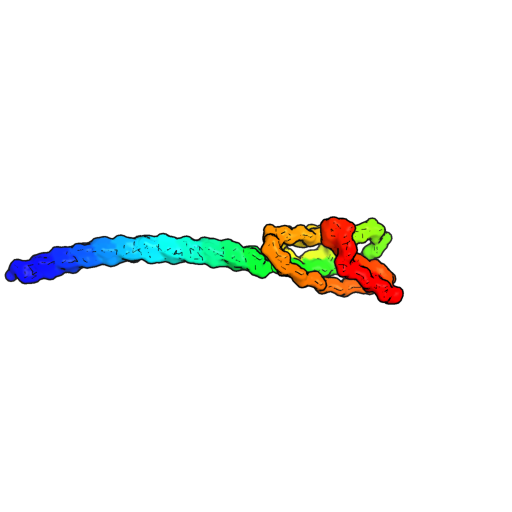 1 91 ? 1.001 8.969 -10.121 1.00 92.62 91 PHE A CA 1
ATOM 735 C C . PHE A 1 91 ? 1.888 10.081 -10.664 1.00 92.62 91 PHE A C 1
ATOM 737 O O . PHE A 1 91 ? 1.470 10.845 -11.533 1.00 92.62 91 PHE A O 1
ATOM 744 N N . ASN A 1 92 ? 3.115 10.153 -10.163 1.00 91.38 92 ASN A N 1
ATOM 745 C CA . ASN A 1 92 ? 4.167 11.001 -10.700 1.00 91.38 92 ASN A CA 1
ATOM 746 C C . ASN A 1 92 ? 5.390 10.116 -10.948 1.00 91.38 92 ASN A C 1
ATOM 748 O O . ASN A 1 92 ? 5.706 9.261 -10.123 1.00 91.38 92 ASN A O 1
ATOM 752 N N . PHE A 1 93 ? 6.034 10.274 -12.099 1.00 89.25 93 PHE A N 1
ATOM 753 C CA . PHE A 1 93 ? 7.247 9.542 -12.419 1.00 89.25 93 PHE A CA 1
ATOM 754 C C . PHE A 1 93 ? 8.158 10.391 -13.300 1.00 89.25 93 PHE A C 1
ATOM 756 O O . PHE A 1 93 ? 7.707 11.196 -14.117 1.00 89.25 93 PHE A O 1
ATOM 763 N N . HIS A 1 94 ? 9.457 10.149 -13.164 1.00 89.12 94 HIS A N 1
ATOM 764 C CA . HIS A 1 94 ? 10.494 10.750 -13.986 1.00 89.12 94 HIS A CA 1
ATOM 765 C C . HIS A 1 94 ? 11.334 9.630 -14.593 1.00 89.12 94 HIS A C 1
ATOM 767 O O . HIS A 1 94 ? 11.827 8.763 -13.876 1.00 89.12 94 HIS A O 1
ATOM 773 N N . ALA A 1 95 ? 11.482 9.636 -15.916 1.00 86.38 95 ALA A N 1
ATOM 774 C CA . ALA A 1 95 ? 12.290 8.660 -16.630 1.00 86.38 95 ALA A CA 1
ATOM 775 C C . ALA A 1 95 ? 13.027 9.345 -17.781 1.00 86.38 95 ALA A C 1
ATOM 777 O O . ALA A 1 95 ? 12.415 10.042 -18.592 1.00 86.38 95 ALA A O 1
ATOM 778 N N . ASN A 1 96 ? 14.335 9.117 -17.866 1.00 85.75 96 ASN A N 1
ATOM 779 C CA . ASN A 1 96 ? 15.138 9.527 -19.011 1.00 85.75 96 ASN A CA 1
ATOM 780 C C . ASN A 1 96 ? 15.036 8.439 -20.080 1.00 85.75 96 ASN A C 1
ATOM 782 O O . ASN A 1 96 ? 15.835 7.512 -20.122 1.00 85.75 96 ASN A O 1
ATOM 786 N N . THR A 1 97 ? 13.998 8.523 -20.904 1.00 79.25 97 THR A N 1
ATOM 787 C CA . THR A 1 97 ? 13.708 7.553 -21.963 1.00 79.25 97 THR A CA 1
ATOM 788 C C . THR A 1 97 ? 13.145 8.265 -23.187 1.00 79.25 97 THR A C 1
ATOM 790 O O . THR A 1 97 ? 12.627 9.377 -23.089 1.00 79.25 97 THR A O 1
ATOM 793 N N . VAL A 1 98 ? 13.239 7.608 -24.341 1.00 73.88 98 VAL A N 1
ATOM 794 C CA . VAL A 1 98 ? 12.580 8.040 -25.580 1.00 73.88 98 VAL A CA 1
ATOM 795 C C . VAL A 1 98 ? 11.068 7.847 -25.472 1.00 73.88 98 VAL A C 1
ATOM 797 O O . VAL A 1 98 ? 10.296 8.628 -26.021 1.00 73.88 98 VAL A O 1
ATOM 800 N N . PHE A 1 99 ? 10.634 6.803 -24.758 1.00 75.88 99 PHE A N 1
ATOM 801 C CA . PHE A 1 99 ? 9.237 6.414 -24.741 1.00 75.88 99 PHE A CA 1
ATOM 802 C C . PHE A 1 99 ? 8.796 5.780 -23.421 1.00 75.88 99 PHE A C 1
ATOM 804 O O . PHE A 1 99 ? 9.447 4.868 -22.911 1.00 75.88 99 PHE A O 1
ATOM 811 N N . ILE A 1 100 ? 7.660 6.239 -22.888 1.00 80.38 100 ILE A N 1
ATOM 812 C CA . ILE A 1 100 ? 7.027 5.670 -21.694 1.00 80.38 100 ILE A CA 1
ATOM 813 C C . ILE A 1 100 ? 5.513 5.896 -21.710 1.00 80.38 100 ILE A C 1
ATOM 815 O O . ILE A 1 100 ? 5.018 6.926 -22.177 1.00 80.38 100 ILE A O 1
ATOM 819 N N . LYS A 1 101 ? 4.774 4.908 -21.197 1.00 82.81 101 LYS A N 1
ATOM 820 C CA . LYS A 1 101 ? 3.314 4.937 -21.061 1.00 82.81 101 LYS A CA 1
ATOM 821 C C . LYS A 1 101 ? 2.925 4.568 -19.637 1.00 82.81 101 LYS A C 1
ATOM 823 O O . LYS A 1 101 ? 3.438 3.586 -19.104 1.00 82.81 101 LYS A O 1
ATOM 828 N N . LEU A 1 102 ? 1.962 5.293 -19.075 1.00 82.38 102 LEU A N 1
ATOM 829 C CA . LEU A 1 102 ? 1.237 4.841 -17.890 1.00 82.38 102 LEU A CA 1
ATOM 830 C C . 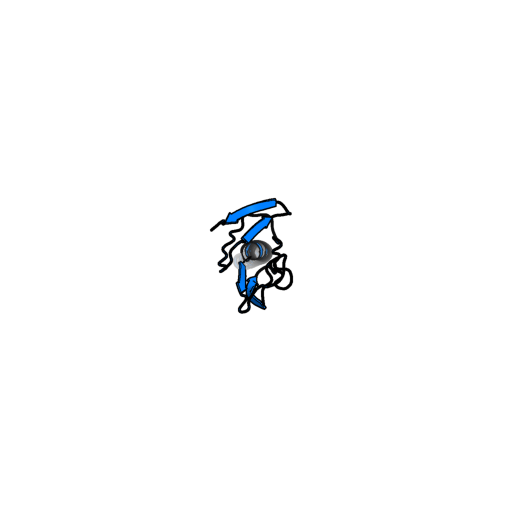LEU A 1 102 ? -0.004 4.063 -18.339 1.00 82.38 102 LEU A C 1
ATOM 832 O O . LEU A 1 102 ? -0.814 4.564 -19.125 1.00 82.38 102 LEU A O 1
ATOM 836 N N . ILE A 1 103 ? -0.141 2.833 -17.845 1.00 84.56 103 ILE A N 1
ATOM 837 C CA . ILE A 1 103 ? -1.195 1.896 -18.242 1.00 84.56 103 ILE A CA 1
ATOM 838 C C . ILE A 1 103 ? -2.022 1.522 -17.006 1.00 84.56 103 ILE A C 1
ATOM 840 O O . ILE A 1 103 ? -1.459 1.105 -15.998 1.00 84.56 103 ILE A O 1
ATOM 844 N N . ILE A 1 104 ? -3.354 1.623 -17.091 1.00 82.94 104 ILE A N 1
ATOM 845 C CA . ILE A 1 104 ? -4.285 1.085 -16.085 1.00 82.94 104 ILE A CA 1
ATOM 846 C C . ILE A 1 104 ? -5.131 -0.008 -16.724 1.00 82.94 104 IL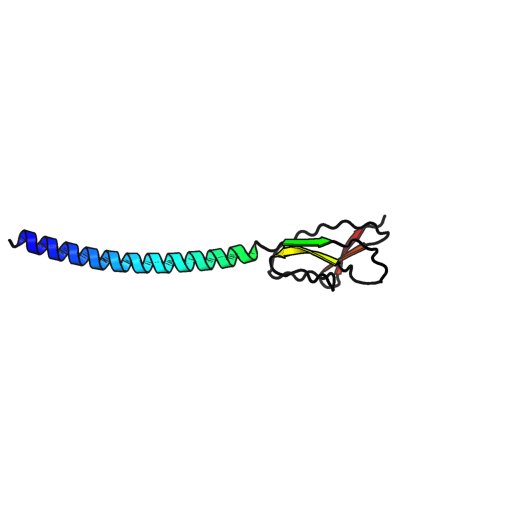E A C 1
ATOM 848 O O . ILE A 1 104 ? -5.849 0.245 -17.689 1.00 82.94 104 ILE A O 1
ATOM 852 N N . ASN A 1 105 ? -5.076 -1.221 -16.164 1.00 78.38 105 ASN A N 1
ATOM 853 C CA . ASN A 1 105 ? -5.867 -2.372 -16.618 1.00 78.38 105 ASN A CA 1
ATOM 854 C C . ASN A 1 105 ? -5.798 -2.557 -18.146 1.00 78.38 105 ASN A C 1
ATOM 856 O O . ASN A 1 105 ? -6.824 -2.662 -18.814 1.00 78.38 105 ASN A O 1
ATOM 860 N N . SER A 1 106 ? -4.579 -2.511 -18.694 1.00 70.75 106 SER A N 1
ATOM 861 C CA . SER A 1 106 ? -4.286 -2.612 -20.133 1.00 70.75 106 SER A CA 1
ATOM 862 C C . SER A 1 106 ? -4.781 -1.454 -21.017 1.00 70.75 106 SER A C 1
ATOM 864 O O . SER A 1 106 ? -4.634 -1.522 -22.234 1.00 70.75 106 SER A O 1
ATOM 866 N N . ASN A 1 107 ? -5.290 -0.363 -20.434 1.00 71.69 107 ASN A N 1
ATOM 867 C CA . ASN A 1 107 ? -5.629 0.873 -21.142 1.00 71.69 107 ASN A CA 1
ATOM 868 C C . ASN A 1 107 ? -4.546 1.937 -20.930 1.00 71.69 107 ASN A C 1
ATOM 870 O O . ASN A 1 107 ? -4.108 2.172 -19.803 1.00 71.69 107 ASN A O 1
ATOM 874 N N . ILE A 1 108 ? -4.118 2.599 -22.005 1.00 69.06 108 ILE A N 1
ATOM 875 C CA . ILE A 1 108 ? -3.128 3.684 -21.942 1.00 69.06 108 ILE A CA 1
ATOM 876 C C . ILE A 1 108 ? -3.826 4.947 -21.436 1.00 69.06 108 ILE A C 1
ATOM 878 O O . ILE A 1 108 ? -4.785 5.400 -22.055 1.00 69.06 108 ILE A O 1
ATOM 882 N N . LEU A 1 109 ? -3.338 5.523 -20.336 1.00 63.59 109 LEU A N 1
ATOM 883 C CA . LEU A 1 109 ? -3.895 6.755 -19.764 1.00 63.59 109 LEU A CA 1
ATOM 884 C C . LEU A 1 109 ? -3.092 8.004 -20.103 1.00 63.59 109 LEU A C 1
ATOM 886 O O . LEU A 1 109 ? -3.660 9.087 -20.213 1.00 63.59 109 LEU A O 1
ATOM 890 N N . SER A 1 110 ? -1.781 7.868 -20.276 1.00 59.88 110 SER A N 1
ATOM 891 C CA . SER A 1 110 ? -0.927 8.958 -20.732 1.00 59.88 110 SER A CA 1
ATOM 892 C C . SER A 1 110 ? 0.260 8.416 -21.523 1.00 59.88 110 SER A C 1
ATOM 894 O O . SER A 1 110 ? 0.797 7.342 -21.236 1.00 59.88 110 SER A O 1
ATOM 896 N N . GLN A 1 111 ? 0.646 9.165 -22.552 1.00 52.91 111 GLN A N 1
ATOM 897 C CA . GLN A 1 111 ? 1.783 8.885 -23.419 1.00 52.91 111 GLN A CA 1
ATOM 898 C C . GLN A 1 111 ? 2.553 10.190 -23.605 1.00 52.91 111 GLN A C 1
ATOM 900 O O . GLN A 1 111 ? 1.984 11.173 -24.075 1.00 52.91 111 GLN A O 1
ATOM 905 N N . LEU A 1 112 ? 3.832 10.199 -23.233 1.00 48.84 112 LEU A N 1
ATOM 906 C CA . LEU A 1 112 ? 4.736 11.298 -23.559 1.00 48.84 112 LEU A CA 1
ATOM 907 C C . LEU A 1 112 ? 5.515 10.892 -24.818 1.00 48.84 112 LEU A C 1
ATOM 909 O O . LEU A 1 112 ? 6.282 9.932 -24.783 1.00 48.84 112 LEU A O 1
ATOM 913 N N . LEU A 1 113 ? 5.281 11.585 -25.931 1.00 46.94 113 LEU A N 1
ATOM 914 C CA . LEU A 1 113 ? 6.190 11.592 -27.078 1.00 46.94 113 LEU A CA 1
ATOM 915 C C . LEU A 1 113 ? 7.100 12.810 -26.901 1.00 46.94 113 LEU A C 1
ATOM 917 O O . LEU A 1 113 ? 6.589 13.923 -26.766 1.00 46.94 113 LEU A O 1
ATOM 921 N N . ARG A 1 114 ? 8.414 12.597 -26.843 1.00 47.66 114 ARG A N 1
ATOM 922 C CA . ARG A 1 114 ? 9.396 13.665 -27.055 1.00 47.66 114 ARG A CA 1
ATOM 923 C C . ARG A 1 114 ? 9.901 13.606 -28.484 1.00 47.66 114 ARG A C 1
ATOM 925 O O . ARG A 1 114 ? 10.057 12.473 -28.987 1.00 47.66 114 ARG A O 1
#

Secondary structure (DSSP, 8-state):
-HHHHHHHHHHHHHHHHHHHHHHHHHHHHHHHHHHHHHHHHHH--EEEEE--S---SSSSPP-SEEEEEETS-EETTTTEE--SSSS---------SSEEEEEETTEEEEEEE-

Sequence (114 aa):
MDSVLSNVNQLQKESKKCKRDLRFIKADSNDIKAHYEKQRKRLEVIFDAVRYQDFTCNGNLTYEKSIVNEGNGLNVTTGVFTAPYKGFYLFNFHANTVFIKLIINSNILSQLLR